Protein AF-B0N7R6-F1 (afdb_monomer_lite)

Sequence (60 aa):
MFGEKEAKRDDILFDIVIERYPEAFECVKNIEKHVQKIYKKDLSQAEKLYLTLHIARLKY

Secondary structure (DSSP, 8-state):
--HHHHHHHHHHHHHHHHHH-HHHHHHHHHHHHHHHHHH--PPPHHHHHHHHHHHHHHH-

Organism: NCBI:txid445974

Foldseek 3Di:
DPVVVVVVVLVVLLVVLCVVQVVQLVVLVVVQVVCCVPVVDGDDSVRSSVSSVVSVVVVD

pLDDT: mean 91.71, std 10.99, range [55.81, 98.19]

Radius of gyration: 12.77 Å; chains: 1; bounding box: 22×37×30 Å

Structure (mmCIF, N/CA/C/O backbone):
data_AF-B0N7R6-F1
#
_entry.id   AF-B0N7R6-F1
#
loop_
_atom_site.group_PDB
_atom_site.id
_atom_site.type_symbol
_atom_site.label_atom_id
_atom_site.label_alt_id
_atom_site.label_comp_id
_atom_site.label_asym_id
_atom_site.label_entity_id
_atom_site.label_seq_id
_atom_site.pdbx_PDB_ins_code
_atom_site.Cartn_x
_atom_site.Cartn_y
_atom_site.Cartn_z
_atom_site.occupancy
_atom_site.B_iso_or_equiv
_atom_site.auth_seq_id
_atom_site.auth_comp_id
_atom_site.auth_asym_id
_atom_site.auth_atom_id
_atom_site.pdbx_PDB_model_num
ATOM 1 N N . MET A 1 1 ? -2.430 -26.432 10.655 1.00 55.81 1 MET A N 1
ATOM 2 C CA . MET A 1 1 ? -1.187 -26.617 9.869 1.00 55.81 1 MET A CA 1
ATOM 3 C C . MET A 1 1 ? -1.275 -26.135 8.412 1.00 55.81 1 MET A C 1
ATOM 5 O O . MET A 1 1 ? -0.225 -25.959 7.812 1.00 55.81 1 MET A O 1
ATOM 9 N N . PHE A 1 2 ? -2.457 -25.898 7.817 1.00 59.62 2 PHE A N 1
ATOM 10 C CA . PHE A 1 2 ? -2.547 -25.348 6.447 1.00 59.62 2 PHE A CA 1
ATOM 11 C C . PHE A 1 2 ? -2.361 -23.816 6.372 1.00 59.62 2 PHE A C 1
ATOM 13 O O . PHE A 1 2 ? -1.634 -23.350 5.501 1.00 59.62 2 PHE A O 1
ATOM 20 N N . GLY A 1 3 ? -2.908 -23.049 7.325 1.00 63.66 3 GLY A N 1
ATOM 21 C CA . GLY A 1 3 ? -2.884 -21.574 7.279 1.00 63.66 3 GLY A CA 1
ATOM 22 C C . GLY A 1 3 ? -1.501 -20.912 7.392 1.00 63.66 3 GLY A C 1
ATOM 23 O O . GLY A 1 3 ? -1.277 -19.859 6.810 1.00 63.66 3 GLY A O 1
ATOM 24 N N . GLU A 1 4 ? -0.528 -21.538 8.059 1.00 70.00 4 GLU A N 1
ATOM 25 C CA . GLU A 1 4 ? 0.829 -20.969 8.195 1.00 70.00 4 GLU A CA 1
ATOM 26 C C . GLU A 1 4 ? 1.619 -20.982 6.878 1.00 70.00 4 GLU A C 1
ATOM 28 O O . GLU A 1 4 ? 2.481 -20.133 6.652 1.00 70.00 4 GLU A O 1
ATOM 33 N N . LYS A 1 5 ? 1.340 -21.948 5.990 1.00 72.06 5 LYS A N 1
ATOM 34 C CA . LYS A 1 5 ? 1.990 -22.027 4.673 1.00 72.06 5 LYS A CA 1
ATOM 35 C C . LYS A 1 5 ? 1.447 -20.983 3.703 1.00 72.06 5 LYS A C 1
ATOM 37 O O . LYS A 1 5 ? 2.183 -20.557 2.821 1.00 72.06 5 LYS A O 1
ATOM 42 N N . GLU A 1 6 ? 0.177 -20.616 3.839 1.00 75.31 6 GLU A N 1
ATOM 43 C CA . GLU A 1 6 ? -0.453 -19.565 3.036 1.00 75.31 6 GLU A CA 1
ATOM 44 C C . GLU A 1 6 ? 0.047 -18.187 3.452 1.00 75.31 6 GLU A C 1
ATOM 46 O O . GLU A 1 6 ? 0.583 -17.489 2.601 1.00 75.31 6 GLU A O 1
ATOM 51 N N . ALA A 1 7 ? 0.038 -17.875 4.752 1.00 78.56 7 ALA A N 1
ATOM 52 C CA . ALA A 1 7 ? 0.566 -16.609 5.265 1.00 78.56 7 ALA A CA 1
ATOM 53 C C . ALA A 1 7 ? 2.015 -16.347 4.809 1.00 78.56 7 ALA A C 1
ATOM 55 O O . ALA A 1 7 ? 2.319 -15.283 4.283 1.00 78.56 7 ALA A O 1
ATOM 56 N N . LYS A 1 8 ? 2.893 -17.360 4.888 1.00 83.12 8 LYS A N 1
ATOM 57 C CA . LYS A 1 8 ? 4.272 -17.237 4.383 1.00 83.12 8 LYS A CA 1
ATOM 58 C C . LYS A 1 8 ? 4.359 -16.966 2.883 1.00 83.12 8 LYS A C 1
ATOM 60 O O . LYS A 1 8 ? 5.302 -16.315 2.447 1.00 83.12 8 LYS A O 1
ATOM 65 N N . ARG A 1 9 ? 3.450 -17.521 2.077 1.00 85.44 9 ARG A N 1
ATOM 66 C CA . ARG A 1 9 ? 3.439 -17.257 0.631 1.00 85.44 9 ARG A CA 1
ATOM 67 C C . ARG A 1 9 ? 2.987 -15.833 0.340 1.00 85.44 9 ARG A C 1
ATOM 69 O O . ARG A 1 9 ? 3.569 -15.215 -0.546 1.00 85.44 9 ARG A O 1
ATOM 76 N N . ASP A 1 10 ? 2.003 -15.338 1.081 1.00 86.06 10 ASP A N 1
ATOM 77 C CA . ASP A 1 10 ? 1.491 -13.978 0.928 1.00 86.06 10 ASP A CA 1
ATOM 78 C C . ASP A 1 10 ? 2.554 -12.937 1.307 1.00 86.06 10 ASP A C 1
ATOM 80 O O . ASP A 1 10 ? 2.769 -11.998 0.543 1.00 86.06 10 ASP A O 1
ATOM 84 N N . ASP A 1 11 ? 3.303 -13.169 2.392 1.00 90.69 11 ASP A N 1
ATOM 85 C CA . ASP A 1 11 ? 4.427 -12.310 2.790 1.00 90.69 11 ASP A CA 1
ATOM 86 C C . ASP A 1 11 ? 5.517 -12.258 1.702 1.00 90.69 11 ASP A C 1
ATOM 88 O O . ASP A 1 11 ? 5.939 -11.182 1.282 1.00 90.69 11 ASP A O 1
ATOM 92 N N . ILE A 1 12 ? 5.922 -13.419 1.166 1.00 94.31 12 ILE A N 1
ATOM 93 C CA . ILE A 1 12 ? 6.916 -13.488 0.078 1.00 94.31 12 ILE A CA 1
ATOM 94 C C . ILE A 1 12 ? 6.413 -12.755 -1.172 1.00 94.31 12 ILE A C 1
ATOM 96 O O . ILE A 1 12 ? 7.173 -12.051 -1.837 1.00 94.31 12 ILE A O 1
ATOM 100 N N . LEU A 1 13 ? 5.136 -12.930 -1.522 1.00 93.69 13 LEU A N 1
ATOM 101 C CA . LEU A 1 13 ? 4.537 -12.245 -2.664 1.00 93.69 13 LEU A CA 1
ATOM 102 C C . LEU A 1 13 ? 4.538 -10.728 -2.459 1.00 93.69 13 LEU A C 1
ATOM 104 O O . LEU A 1 13 ? 4.812 -9.989 -3.407 1.00 93.69 13 LEU A O 1
ATOM 108 N N . PHE A 1 14 ? 4.240 -10.270 -1.243 1.00 95.56 14 PHE A N 1
ATOM 109 C CA . PHE A 1 14 ? 4.271 -8.858 -0.906 1.00 95.56 14 PHE A CA 1
ATOM 110 C C . PHE A 1 14 ? 5.660 -8.261 -1.121 1.00 95.56 14 PHE A C 1
ATOM 112 O O . PHE A 1 14 ? 5.782 -7.280 -1.860 1.00 95.56 14 PHE A O 1
ATOM 119 N N . ASP A 1 15 ? 6.692 -8.899 -0.570 1.00 96.56 15 ASP A N 1
ATOM 120 C CA . ASP A 1 15 ? 8.083 -8.455 -0.689 1.00 96.56 15 ASP A CA 1
ATOM 121 C C . ASP A 1 15 ? 8.523 -8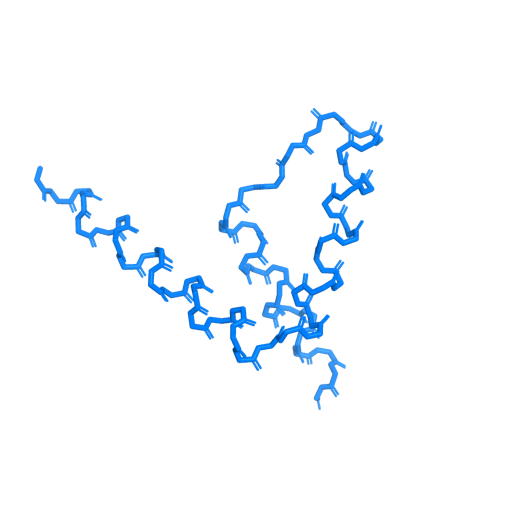.352 -2.161 1.00 96.56 15 ASP A C 1
ATOM 123 O O . ASP A 1 15 ? 9.037 -7.321 -2.600 1.00 96.56 15 ASP A O 1
ATOM 127 N N . ILE A 1 16 ? 8.209 -9.367 -2.975 1.00 96.81 16 ILE A N 1
ATOM 128 C CA . ILE A 1 16 ? 8.524 -9.366 -4.414 1.00 96.81 16 ILE A CA 1
ATOM 129 C C . ILE A 1 16 ? 7.849 -8.192 -5.142 1.00 96.81 16 ILE A C 1
ATOM 131 O O . IL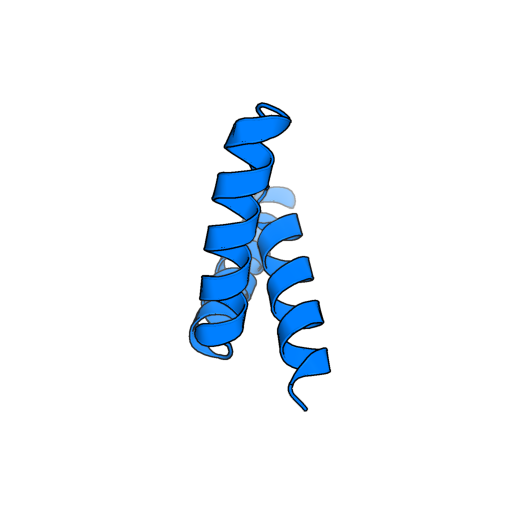E A 1 16 ? 8.439 -7.573 -6.034 1.00 96.81 16 ILE A O 1
ATOM 135 N N . VAL A 1 17 ? 6.589 -7.889 -4.817 1.00 96.31 17 VAL A N 1
ATOM 136 C CA . VAL A 1 17 ? 5.833 -6.840 -5.514 1.00 96.31 17 VAL A CA 1
ATOM 137 C C . VAL A 1 17 ? 6.330 -5.444 -5.146 1.00 96.31 17 VAL A C 1
ATOM 139 O O . VAL A 1 17 ? 6.442 -4.602 -6.042 1.00 96.31 17 VAL A O 1
ATOM 142 N N . ILE A 1 18 ? 6.659 -5.190 -3.876 1.00 95.25 18 ILE A N 1
ATOM 143 C CA . ILE A 1 18 ? 7.184 -3.881 -3.460 1.00 95.25 18 ILE A CA 1
ATOM 144 C C . ILE A 1 18 ? 8.591 -3.626 -4.016 1.00 95.25 18 ILE A C 1
ATOM 146 O O . ILE A 1 18 ? 8.892 -2.487 -4.375 1.00 95.25 18 ILE A O 1
ATOM 150 N N . GLU A 1 19 ? 9.417 -4.668 -4.168 1.00 96.88 19 GLU A N 1
ATOM 151 C CA . GLU A 1 19 ? 10.724 -4.568 -4.830 1.00 96.88 19 GLU A CA 1
ATOM 152 C C . GLU A 1 19 ? 10.585 -4.272 -6.326 1.00 96.88 19 GLU A C 1
ATOM 154 O O . GLU A 1 19 ? 11.336 -3.471 -6.883 1.00 96.88 19 GLU A O 1
ATOM 159 N N . ARG A 1 20 ? 9.602 -4.891 -6.991 1.00 97.25 20 ARG A N 1
ATOM 160 C CA . ARG A 1 20 ? 9.380 -4.719 -8.432 1.00 97.25 20 ARG A CA 1
ATOM 161 C C . ARG A 1 20 ? 8.742 -3.377 -8.795 1.00 97.25 20 ARG A C 1
ATOM 163 O O . ARG A 1 20 ? 9.006 -2.863 -9.881 1.00 97.25 20 ARG A O 1
ATOM 170 N N . TYR A 1 21 ? 7.902 -2.815 -7.923 1.00 97.62 21 TYR A N 1
ATOM 171 C CA . TYR A 1 21 ? 7.171 -1.566 -8.177 1.00 97.62 21 TYR A CA 1
ATOM 172 C C . TYR A 1 21 ? 7.337 -0.542 -7.038 1.00 97.62 21 TYR A C 1
ATOM 174 O O . T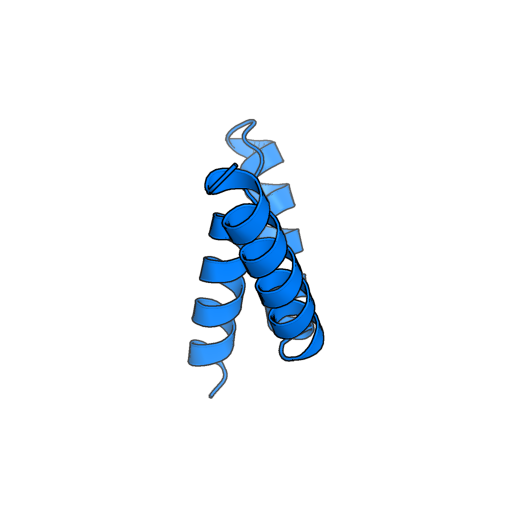YR A 1 21 ? 6.343 -0.110 -6.441 1.00 97.62 21 TYR A O 1
ATOM 182 N N . PRO A 1 22 ? 8.572 -0.091 -6.752 1.00 96.88 22 PRO A N 1
ATOM 183 C CA . PRO A 1 22 ? 8.863 0.739 -5.584 1.00 96.88 22 PRO A CA 1
ATOM 184 C C . PRO A 1 22 ? 8.147 2.096 -5.626 1.00 96.88 22 PRO A C 1
ATOM 186 O O . PRO A 1 22 ? 7.648 2.566 -4.607 1.00 96.88 22 PRO A O 1
ATOM 189 N N . GLU A 1 23 ? 8.016 2.709 -6.807 1.00 96.75 23 GLU A N 1
ATOM 190 C CA . GLU A 1 23 ? 7.299 3.983 -6.973 1.00 96.75 23 GLU A CA 1
ATOM 191 C C . GLU A 1 23 ? 5.792 3.847 -6.707 1.00 96.75 23 GLU A C 1
ATOM 193 O O . GLU A 1 23 ? 5.184 4.703 -6.062 1.00 96.75 23 GLU A O 1
ATOM 198 N N . ALA A 1 24 ? 5.182 2.752 -7.172 1.00 97.94 24 ALA A N 1
ATOM 199 C CA . ALA A 1 24 ? 3.773 2.482 -6.913 1.00 97.94 24 ALA A CA 1
ATOM 200 C C . ALA A 1 24 ? 3.543 2.208 -5.421 1.00 97.94 24 ALA A C 1
ATOM 202 O O . ALA A 1 24 ? 2.564 2.688 -4.852 1.00 97.94 24 ALA A O 1
ATOM 203 N N . PHE A 1 25 ? 4.465 1.502 -4.761 1.00 98.06 25 PHE A N 1
ATOM 204 C CA . PHE A 1 25 ? 4.393 1.280 -3.320 1.00 98.06 25 PHE A CA 1
ATOM 205 C C . PHE A 1 25 ? 4.604 2.570 -2.510 1.00 98.06 25 PHE A C 1
ATOM 207 O O . PHE A 1 25 ? 3.919 2.790 -1.512 1.00 98.06 25 PHE A O 1
ATOM 214 N N . GLU A 1 26 ? 5.474 3.482 -2.955 1.00 98.19 26 GLU A N 1
ATOM 215 C CA . GLU A 1 26 ? 5.601 4.816 -2.352 1.00 98.19 26 GLU A CA 1
ATOM 216 C C . GLU A 1 26 ? 4.289 5.607 -2.449 1.00 98.19 26 GLU A C 1
ATOM 218 O O . GLU A 1 26 ? 3.852 6.222 -1.473 1.00 98.19 26 GLU A O 1
ATOM 223 N N . CYS A 1 27 ? 3.600 5.524 -3.591 1.00 97.69 27 CYS A N 1
ATOM 224 C CA . CYS A 1 27 ? 2.264 6.094 -3.739 1.00 97.69 27 CYS A CA 1
ATOM 225 C C . CYS A 1 27 ? 1.275 5.483 -2.728 1.00 97.69 27 CYS A C 1
ATOM 227 O O . CYS A 1 27 ? 0.574 6.222 -2.033 1.00 97.69 27 CYS A O 1
ATOM 229 N N . VAL A 1 28 ? 1.283 4.156 -2.558 1.00 98.19 28 VAL A N 1
ATOM 230 C CA . VAL A 1 28 ? 0.455 3.468 -1.552 1.00 98.19 28 VAL A CA 1
ATOM 231 C C . VAL A 1 28 ? 0.758 3.936 -0.129 1.00 98.19 28 VAL A C 1
ATOM 233 O O . VAL A 1 2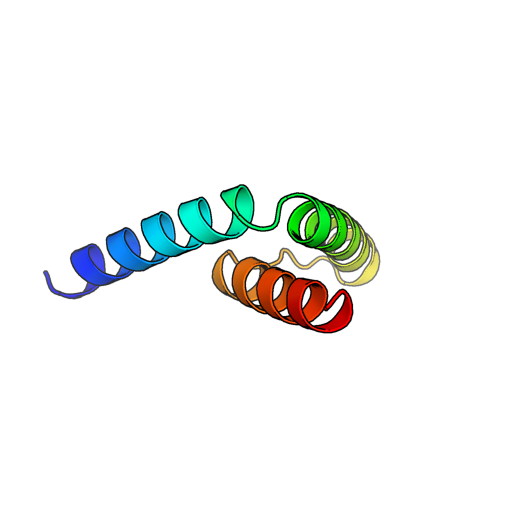8 ? -0.181 4.169 0.626 1.00 98.19 28 VAL A O 1
ATOM 236 N N . LYS A 1 29 ? 2.023 4.160 0.247 1.00 98.19 29 LYS A N 1
ATOM 237 C CA . LYS A 1 29 ? 2.377 4.696 1.578 1.00 98.19 29 LYS A CA 1
ATOM 238 C C . LYS A 1 29 ? 1.804 6.097 1.817 1.00 98.19 29 LYS A C 1
ATOM 240 O O . LYS A 1 29 ? 1.422 6.434 2.938 1.00 98.19 29 LYS A O 1
ATOM 245 N N . ASN A 1 30 ? 1.703 6.922 0.776 1.00 98.12 30 ASN A N 1
ATOM 246 C CA . ASN A 1 30 ? 1.042 8.225 0.879 1.00 98.12 30 ASN A CA 1
ATOM 247 C C . ASN A 1 30 ? -0.481 8.089 1.023 1.00 98.12 30 ASN A C 1
ATOM 249 O O . ASN A 1 30 ? -1.080 8.802 1.832 1.00 98.12 30 ASN A O 1
ATOM 253 N N . ILE A 1 31 ? -1.093 7.140 0.306 1.00 97.81 31 ILE A N 1
ATOM 254 C CA . ILE A 1 31 ? -2.514 6.798 0.458 1.00 97.81 31 ILE A CA 1
ATOM 255 C C . ILE A 1 31 ? -2.789 6.290 1.879 1.00 97.81 31 ILE A C 1
ATOM 257 O O . ILE A 1 31 ? -3.708 6.784 2.522 1.00 97.81 31 ILE A O 1
ATOM 261 N N . GLU A 1 32 ? -1.968 5.382 2.407 1.00 98.12 32 GLU A N 1
ATOM 262 C CA . GLU A 1 32 ? -2.087 4.837 3.766 1.00 98.12 32 GLU A CA 1
ATOM 263 C C . GLU A 1 32 ? -2.095 5.947 4.824 1.00 98.12 32 GLU A C 1
ATOM 265 O O . GLU A 1 32 ? -3.010 6.015 5.644 1.00 98.12 32 GLU A O 1
ATOM 270 N N . LYS A 1 33 ? -1.143 6.890 4.755 1.00 98.19 33 LYS A N 1
ATOM 271 C CA . LYS A 1 33 ? -1.108 8.060 5.652 1.00 98.19 33 LYS A CA 1
ATOM 272 C C . LYS A 1 33 ? -2.394 8.885 5.575 1.00 98.19 33 LYS A C 1
ATOM 274 O O . LYS A 1 33 ? -2.882 9.371 6.597 1.00 98.19 33 LYS A O 1
ATOM 279 N N . HIS A 1 34 ? -2.940 9.070 4.375 1.00 97.94 34 HIS A N 1
ATOM 280 C CA . HIS A 1 34 ? -4.168 9.834 4.167 1.00 97.94 34 HIS A CA 1
ATOM 281 C C . HIS A 1 34 ? -5.396 9.105 4.727 1.00 97.94 34 HIS A C 1
ATOM 283 O O . HIS A 1 34 ? -6.197 9.708 5.447 1.00 97.94 34 HIS A O 1
ATOM 289 N N . VAL A 1 35 ? -5.501 7.800 4.458 1.00 97.62 35 VAL A N 1
ATOM 290 C CA . VAL A 1 35 ? -6.576 6.942 4.963 1.00 97.62 35 VAL A CA 1
ATOM 291 C C . VAL A 1 35 ? -6.558 6.921 6.487 1.00 97.62 35 VAL A C 1
ATOM 293 O O . VAL A 1 35 ? -7.589 7.169 7.113 1.00 97.62 35 VAL A O 1
ATOM 296 N N . GLN A 1 36 ? -5.383 6.746 7.089 1.00 97.12 36 GLN A N 1
ATOM 297 C CA . GLN A 1 36 ? -5.242 6.732 8.538 1.00 97.12 36 GLN A CA 1
ATOM 298 C C . GLN A 1 36 ? -5.584 8.095 9.157 1.00 97.12 36 GLN A C 1
ATOM 300 O O . GLN A 1 36 ? -6.269 8.183 10.177 1.00 97.12 36 GLN A O 1
ATOM 305 N N . LYS A 1 37 ? -5.188 9.200 8.514 1.00 97.75 37 LYS A N 1
ATOM 306 C CA . LYS A 1 37 ? -5.510 10.551 8.993 1.00 97.75 37 LYS A CA 1
ATOM 307 C C . LYS A 1 37 ? -7.020 10.803 9.055 1.00 97.75 37 LYS A C 1
ATOM 309 O O . LYS A 1 37 ? -7.484 11.311 10.080 1.00 97.75 37 LYS A O 1
ATOM 314 N N . ILE A 1 38 ? -7.745 10.472 7.985 1.00 97.88 38 ILE A N 1
ATOM 315 C CA . ILE A 1 38 ? -9.163 10.823 7.798 1.00 97.88 38 ILE A CA 1
ATOM 316 C C . ILE A 1 38 ? -10.093 9.781 8.411 1.00 97.88 38 ILE A C 1
ATOM 318 O O . ILE A 1 38 ? -11.027 10.137 9.122 1.00 97.88 38 ILE A O 1
ATOM 322 N N . TYR A 1 39 ? -9.830 8.504 8.151 1.00 97.00 39 TYR A N 1
ATOM 323 C CA . TYR A 1 39 ? -10.739 7.413 8.492 1.00 97.00 39 TYR A CA 1
ATOM 324 C C . TYR A 1 39 ? -10.321 6.639 9.742 1.00 97.00 39 TYR A C 1
ATOM 326 O O . TYR A 1 39 ? -11.094 5.798 10.192 1.00 97.00 39 TYR A O 1
ATOM 334 N N . LYS A 1 40 ? -9.135 6.915 10.310 1.00 97.06 40 LYS A N 1
ATOM 335 C CA . LYS A 1 40 ? -8.579 6.184 11.465 1.00 97.06 40 LYS A CA 1
ATOM 336 C C . LYS A 1 40 ? -8.496 4.671 11.215 1.00 97.06 40 LYS A C 1
ATOM 338 O O . LYS A 1 40 ? -8.793 3.871 12.100 1.00 97.06 40 LYS A O 1
ATOM 343 N N . LYS A 1 41 ? -8.151 4.293 9.981 1.00 96.00 41 LYS A N 1
ATOM 344 C CA . LYS A 1 41 ? -7.947 2.910 9.550 1.00 96.00 41 LYS A CA 1
ATOM 345 C C . LYS A 1 41 ? -6.547 2.726 8.984 1.00 96.00 41 LYS A C 1
ATOM 347 O O . LYS A 1 41 ? -6.089 3.548 8.191 1.00 96.00 41 LYS A O 1
ATOM 352 N N . ASP A 1 42 ? -5.932 1.606 9.338 1.00 95.94 42 ASP A N 1
ATOM 353 C CA . ASP A 1 42 ? -4.713 1.118 8.701 1.00 95.94 42 ASP A CA 1
ATOM 354 C C . ASP A 1 42 ? -5.061 0.229 7.506 1.00 95.94 42 ASP A C 1
ATOM 356 O O . ASP A 1 42 ? -6.086 -0.456 7.507 1.00 95.94 42 ASP A O 1
ATOM 360 N N . LEU A 1 43 ? -4.198 0.236 6.492 1.00 96.94 43 LEU A N 1
ATOM 361 C CA . LEU A 1 43 ? -4.314 -0.689 5.371 1.00 96.94 43 LEU A CA 1
ATOM 362 C C . LEU A 1 43 ? -3.626 -2.0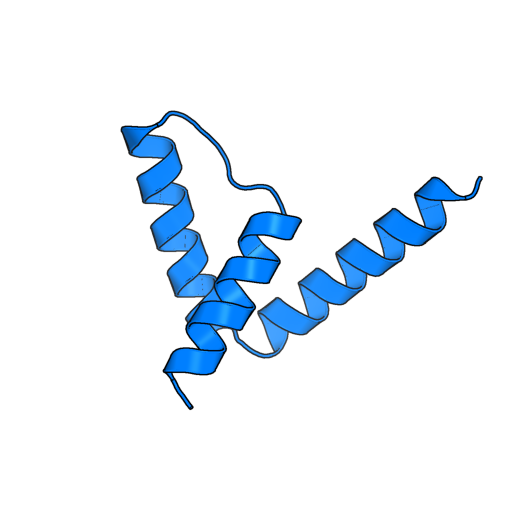08 5.721 1.00 96.94 43 LEU A C 1
ATOM 364 O O . LEU A 1 43 ? -2.483 -2.038 6.190 1.00 96.94 43 LEU A O 1
ATOM 368 N N . SER A 1 44 ? -4.303 -3.113 5.436 1.00 96.31 44 SER A N 1
ATOM 369 C CA . SER A 1 44 ? -3.715 -4.448 5.502 1.00 96.31 44 SER A CA 1
ATOM 370 C C . SER A 1 44 ? -2.625 -4.631 4.439 1.00 96.31 44 SER A C 1
ATOM 372 O O . SER A 1 44 ? -2.536 -3.890 3.454 1.00 96.31 44 SER A O 1
ATOM 374 N N . GLN A 1 45 ? -1.778 -5.647 4.618 1.00 95.25 45 GLN A N 1
ATOM 375 C CA . GLN A 1 45 ? -0.754 -6.007 3.633 1.00 95.25 45 GLN A CA 1
ATOM 376 C C . GLN A 1 45 ? -1.386 -6.367 2.272 1.00 95.25 45 GLN A C 1
ATOM 378 O O . GLN A 1 45 ? -0.912 -5.905 1.237 1.00 95.25 45 GLN A O 1
ATOM 383 N N . ALA A 1 46 ? -2.514 -7.087 2.277 1.00 95.44 46 ALA A N 1
ATOM 384 C CA . ALA A 1 46 ? -3.258 -7.444 1.068 1.00 95.44 46 ALA A CA 1
ATOM 385 C C . ALA A 1 46 ? -3.831 -6.217 0.333 1.00 95.44 46 ALA A C 1
ATOM 387 O O . ALA A 1 46 ? -3.731 -6.125 -0.890 1.00 95.44 46 ALA A O 1
ATOM 388 N N . GLU A 1 47 ? -4.385 -5.239 1.058 1.00 97.25 47 GLU A N 1
ATOM 389 C CA . GLU A 1 47 ? -4.862 -3.986 0.452 1.00 97.25 47 GLU A CA 1
ATOM 390 C C . GLU A 1 47 ? -3.708 -3.180 -0.145 1.00 97.25 47 GLU A C 1
ATOM 392 O O . GLU A 1 47 ? -3.814 -2.685 -1.269 1.00 97.25 47 GLU A O 1
ATOM 397 N N . LYS A 1 48 ? -2.580 -3.095 0.571 1.00 97.62 48 LYS A N 1
ATOM 398 C CA . LYS A 1 48 ? -1.366 -2.446 0.066 1.00 97.62 48 LYS A CA 1
ATOM 399 C C . LYS A 1 48 ? -0.869 -3.117 -1.214 1.00 97.62 48 LYS A C 1
ATOM 401 O O . LYS A 1 48 ? -0.635 -2.421 -2.199 1.00 97.62 48 LYS A O 1
ATOM 406 N N . LEU A 1 49 ? -0.799 -4.450 -1.230 1.00 96.81 49 LEU A N 1
ATOM 407 C CA . LEU A 1 49 ? -0.417 -5.248 -2.397 1.00 96.81 49 LEU A CA 1
ATOM 408 C C . LEU A 1 49 ? -1.305 -4.947 -3.606 1.00 96.81 49 LEU A C 1
ATOM 410 O O . LEU A 1 49 ? -0.820 -4.657 -4.702 1.00 96.81 49 LEU A O 1
ATOM 414 N N . TYR A 1 50 ? -2.620 -4.997 -3.388 1.00 96.56 50 TYR A N 1
ATOM 415 C CA . TYR A 1 50 ? -3.612 -4.761 -4.424 1.00 96.56 50 TYR A CA 1
ATOM 416 C C . TYR A 1 50 ? -3.469 -3.354 -5.006 1.00 96.56 50 TYR A C 1
ATOM 418 O O . TYR A 1 50 ? -3.368 -3.205 -6.224 1.00 96.56 50 TYR A O 1
ATOM 426 N N . LEU A 1 51 ? -3.384 -2.326 -4.157 1.00 97.56 51 LEU A N 1
ATOM 427 C CA . LEU A 1 51 ? -3.202 -0.944 -4.599 1.00 97.56 51 LEU A CA 1
ATOM 428 C C . LEU A 1 51 ? -1.889 -0.751 -5.367 1.00 97.56 51 LEU A C 1
ATOM 430 O O . LEU A 1 51 ? -1.900 -0.103 -6.412 1.00 97.56 51 LEU A O 1
ATOM 434 N N . THR A 1 52 ? -0.780 -1.345 -4.912 1.00 97.62 52 THR A N 1
ATOM 435 C CA . THR A 1 52 ? 0.517 -1.256 -5.605 1.00 97.62 52 THR A CA 1
ATOM 436 C C . THR A 1 52 ? 0.422 -1.806 -7.024 1.00 97.62 52 THR A C 1
ATOM 438 O O . THR A 1 52 ? 0.838 -1.133 -7.966 1.00 97.62 52 THR A O 1
ATOM 441 N N . LEU A 1 53 ? -0.190 -2.981 -7.207 1.00 96.62 53 LEU A N 1
ATOM 442 C CA . LEU A 1 53 ? -0.384 -3.569 -8.535 1.00 96.62 53 LEU A CA 1
ATOM 443 C C . LEU A 1 53 ? -1.307 -2.723 -9.425 1.00 96.62 53 LEU A C 1
ATOM 445 O O . LEU A 1 53 ? -1.050 -2.596 -10.621 1.00 96.62 53 LEU A O 1
ATOM 449 N N . HIS A 1 54 ? -2.365 -2.133 -8.863 1.00 96.75 54 HIS A N 1
ATOM 450 C CA . HIS A 1 54 ? -3.298 -1.293 -9.623 1.00 96.75 54 HIS A CA 1
ATOM 451 C C . HIS A 1 54 ? -2.658 0.017 -10.074 1.00 96.75 54 HIS A C 1
ATOM 453 O O . HIS A 1 54 ? -2.819 0.404 -11.226 1.00 96.75 54 HIS A O 1
ATOM 459 N N . ILE A 1 55 ? -1.885 0.668 -9.204 1.00 97.00 55 ILE A N 1
ATOM 460 C CA . ILE A 1 55 ? -1.153 1.893 -9.544 1.00 97.00 55 ILE A CA 1
ATOM 461 C C . ILE A 1 55 ? -0.065 1.594 -10.578 1.00 97.00 55 ILE A C 1
ATOM 463 O O . ILE A 1 55 ? 0.066 2.330 -11.554 1.00 97.00 55 ILE A O 1
ATOM 467 N N . ALA A 1 56 ? 0.674 0.491 -10.416 1.00 95.81 56 ALA A N 1
ATOM 468 C CA . ALA A 1 56 ? 1.687 0.073 -11.382 1.00 95.81 56 ALA A CA 1
ATOM 469 C C . ALA A 1 56 ? 1.093 -0.115 -12.788 1.00 95.81 56 ALA A C 1
ATOM 471 O O . ALA A 1 56 ? 1.690 0.334 -13.7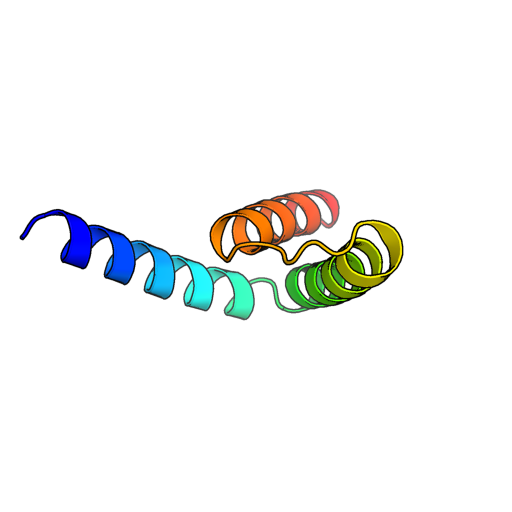59 1.00 95.81 56 ALA A O 1
ATOM 472 N N . ARG A 1 57 ? -0.107 -0.702 -12.898 1.00 94.94 57 ARG A N 1
ATOM 473 C CA . ARG A 1 57 ? -0.823 -0.889 -14.174 1.00 94.94 57 ARG A CA 1
ATOM 474 C C . ARG A 1 57 ? -1.276 0.400 -14.858 1.00 94.94 57 ARG A C 1
ATOM 476 O O . ARG A 1 57 ? -1.587 0.341 -16.031 1.00 94.94 57 ARG A O 1
ATOM 483 N N . LEU A 1 58 ? -1.375 1.525 -14.151 1.00 91.38 58 LEU A N 1
ATOM 484 C CA . LEU A 1 58 ? -1.755 2.809 -14.760 1.00 91.38 58 LEU A CA 1
ATOM 485 C C . LEU A 1 58 ? -0.554 3.554 -15.354 1.00 91.38 58 LEU A C 1
ATOM 487 O O . LEU A 1 58 ? -0.732 4.460 -16.163 1.00 91.38 58 LEU A O 1
ATOM 491 N N . LYS A 1 59 ? 0.661 3.208 -14.916 1.00 75.56 59 LYS A N 1
ATOM 492 C CA . LYS A 1 59 ? 1.909 3.811 -15.401 1.00 75.56 59 LYS A CA 1
ATOM 493 C C . LYS A 1 59 ? 2.374 3.210 -16.738 1.00 75.56 59 LYS A C 1
ATOM 495 O O . LYS A 1 59 ? 3.162 3.853 -17.428 1.00 75.56 59 LYS A O 1
ATOM 500 N N . TYR A 1 60 ? 1.914 2.006 -17.081 1.00 57.94 60 TYR A N 1
ATOM 501 C CA . TYR A 1 60 ? 2.243 1.274 -18.310 1.00 57.94 60 TYR A CA 1
ATOM 502 C C . TYR A 1 60 ? 0.999 1.105 -19.177 1.00 57.94 60 TYR A C 1
ATOM 504 O O . TYR A 1 60 ? 1.146 1.185 -20.414 1.00 57.94 60 TYR A O 1
#

InterPro domains:
  IPR011608 PRD domain [PF00874] (11-57)
  IPR011608 PRD domain [PS51372] (1-60)
  IPR036634 PRD domain superfamily [SSF63520] (6-58)